Protein AF-A0A1M3K8U1-F1 (afdb_monomer)

pLDDT: mean 78.77, std 16.98, range [33.09, 94.75]

Sequence (157 aa):
MPIKNKNKQFNKEDPNRDEQLLQVIREMRDVINATLESEEARRLNASLSQHLSRSKEPAFRQQAIRKAVERIDEYPLVREQFSKKLDAEVKWYVRPLSGDPFSMTGDLFAIDPGQLMVCPFDPQHYQRYRRNARQILRCPHHDLELISAPEMGEPGT

Foldseek 3Di:
DDPPPCPDDPPDPPVCLLVLLVVLLVVLLVVLCVPDDNVRSVVLVVQLCVLCVQLVDVVCSVVSSLSNLVSLQQPVSSNVVSLVSCCVRPPVDDRDDPDDQDRPSVSSDVDDLAFKWAAPVDRRQDIGGDPDPPDFHADPVPRHTTDTDDPPDDPDD

Structure (mmCIF, N/CA/C/O backbone):
data_AF-A0A1M3K8U1-F1
#
_entry.id   AF-A0A1M3K8U1-F1
#
loop_
_atom_site.group_PDB
_atom_site.id
_atom_site.type_symbol
_atom_site.label_atom_id
_atom_site.label_alt_id
_atom_site.label_comp_id
_atom_site.label_asym_id
_atom_site.label_entity_id
_atom_site.label_seq_id
_atom_site.pdbx_PDB_ins_code
_atom_site.Cartn_x
_atom_site.Cartn_y
_atom_site.Cartn_z
_atom_site.occupancy
_atom_site.B_iso_or_equiv
_atom_site.auth_seq_id
_atom_site.auth_comp_id
_atom_site.auth_asym_id
_atom_site.auth_atom_id
_atom_site.pdbx_PDB_model_num
ATOM 1 N N . MET A 1 1 ? 11.376 -28.739 -5.514 1.00 35.75 1 MET A N 1
ATOM 2 C CA . MET A 1 1 ? 10.729 -28.531 -6.831 1.00 35.75 1 MET A CA 1
ATOM 3 C C . MET A 1 1 ? 10.989 -27.095 -7.257 1.00 35.75 1 MET A C 1
ATOM 5 O O . MET A 1 1 ? 10.838 -26.230 -6.404 1.00 35.75 1 MET A O 1
ATOM 9 N N . PRO A 1 2 ? 11.416 -26.818 -8.500 1.00 33.09 2 PRO A N 1
ATOM 10 C CA . PRO A 1 2 ? 11.681 -25.449 -8.925 1.00 33.09 2 PRO A CA 1
ATOM 11 C C . PRO A 1 2 ? 10.370 -24.661 -8.924 1.00 33.09 2 PRO A C 1
ATOM 13 O O . PRO A 1 2 ? 9.413 -25.039 -9.607 1.00 33.09 2 PRO A O 1
ATOM 16 N N . ILE A 1 3 ? 10.338 -23.583 -8.139 1.00 38.31 3 ILE A N 1
ATOM 17 C CA . ILE A 1 3 ? 9.261 -22.596 -8.125 1.00 38.31 3 ILE A CA 1
ATOM 18 C C . ILE A 1 3 ? 9.269 -21.965 -9.514 1.00 38.31 3 ILE A C 1
ATOM 20 O O . ILE A 1 3 ? 10.060 -21.077 -9.827 1.00 38.31 3 ILE A O 1
ATOM 24 N N . LYS A 1 4 ? 8.431 -22.498 -10.405 1.00 33.91 4 LYS A N 1
ATOM 25 C CA . LYS A 1 4 ? 8.136 -21.856 -11.679 1.00 33.91 4 LYS A CA 1
ATOM 26 C C . LYS A 1 4 ? 7.413 -20.570 -11.318 1.00 33.91 4 LYS A C 1
ATOM 28 O O . LYS A 1 4 ? 6.199 -20.602 -11.139 1.00 33.91 4 LYS A O 1
ATOM 33 N N . ASN A 1 5 ? 8.174 -19.481 -11.224 1.00 39.75 5 ASN A N 1
ATOM 34 C CA . ASN A 1 5 ? 7.708 -18.100 -11.208 1.00 39.75 5 ASN A CA 1
ATOM 35 C C . ASN A 1 5 ? 6.888 -17.862 -12.484 1.00 39.75 5 ASN A C 1
ATOM 37 O O . ASN A 1 5 ? 7.337 -17.284 -13.471 1.00 39.75 5 ASN A O 1
ATOM 41 N N . LYS A 1 6 ? 5.664 -18.386 -12.505 1.00 35.56 6 LYS A N 1
ATOM 42 C CA . LYS A 1 6 ? 4.638 -18.035 -13.471 1.00 35.56 6 LYS A CA 1
ATOM 43 C C . LYS A 1 6 ? 4.009 -16.742 -12.967 1.00 35.56 6 LYS A C 1
ATOM 45 O O . LYS A 1 6 ? 2.810 -16.708 -12.720 1.00 35.56 6 LYS A O 1
ATOM 50 N N . ASN A 1 7 ? 4.802 -15.671 -12.904 1.00 42.62 7 ASN A N 1
ATOM 51 C CA . ASN A 1 7 ? 4.271 -14.314 -13.001 1.00 42.62 7 ASN A CA 1
ATOM 52 C C . ASN A 1 7 ? 3.782 -14.134 -14.442 1.00 42.62 7 ASN A C 1
ATOM 54 O O . ASN A 1 7 ? 4.400 -13.498 -15.293 1.00 42.62 7 ASN A O 1
ATOM 58 N N . LYS A 1 8 ? 2.697 -14.849 -14.751 1.00 39.84 8 LYS A N 1
ATOM 59 C CA . LYS A 1 8 ? 1.983 -14.778 -16.010 1.00 39.84 8 LYS A CA 1
ATOM 60 C C . LYS A 1 8 ? 1.287 -13.421 -16.044 1.00 39.84 8 LYS A C 1
ATOM 62 O O . LYS A 1 8 ? 0.341 -13.194 -15.307 1.00 39.84 8 LYS A O 1
ATOM 67 N N . GLN A 1 9 ? 1.727 -12.611 -17.003 1.00 40.94 9 GLN A N 1
ATOM 68 C CA . GLN A 1 9 ? 0.925 -11.614 -17.714 1.00 40.94 9 GLN A CA 1
ATOM 69 C C . GLN A 1 9 ? 0.537 -10.343 -16.941 1.00 40.94 9 GLN A C 1
ATOM 71 O O . GLN A 1 9 ? -0.637 -10.011 -16.840 1.00 40.94 9 GLN A O 1
ATOM 76 N N . PHE A 1 10 ? 1.522 -9.515 -16.588 1.00 48.56 10 PHE A N 1
ATOM 77 C CA . PHE A 1 10 ? 1.303 -8.061 -16.595 1.00 48.56 10 PHE A CA 1
ATOM 78 C C . PHE A 1 10 ? 1.567 -7.535 -18.002 1.00 48.56 10 PHE A C 1
ATOM 80 O O . PHE A 1 10 ? 2.630 -6.998 -18.278 1.00 48.56 10 PHE A O 1
ATOM 87 N N . ASN A 1 11 ? 0.642 -7.786 -18.930 1.00 42.28 11 ASN A N 1
ATOM 88 C CA . ASN A 1 11 ? 0.749 -7.244 -20.289 1.00 42.28 11 ASN A CA 1
ATOM 89 C C . ASN A 1 11 ? -0.615 -6.879 -20.886 1.00 42.28 11 ASN A C 1
ATOM 91 O O . ASN A 1 11 ? -0.916 -7.144 -22.048 1.00 42.28 11 ASN A O 1
ATOM 95 N N . LYS A 1 12 ? -1.453 -6.241 -20.071 1.00 48.12 12 LYS A N 1
ATOM 96 C CA . LYS A 1 12 ? -2.377 -5.226 -20.573 1.00 48.12 12 LYS A CA 1
ATOM 97 C C . LYS A 1 12 ? -2.140 -3.984 -19.733 1.00 48.12 12 LYS A C 1
ATOM 99 O O . LYS A 1 12 ? -2.499 -3.962 -18.560 1.00 48.12 12 LYS A O 1
ATOM 104 N N . GLU A 1 13 ? -1.457 -3.004 -20.312 1.00 57.91 13 GLU A N 1
ATOM 105 C CA . GLU A 1 13 ? -1.375 -1.666 -19.738 1.00 57.91 13 GLU A CA 1
ATOM 106 C C . GLU A 1 13 ? -2.801 -1.107 -19.715 1.00 57.91 13 GLU A C 1
ATOM 108 O O . GLU A 1 13 ? -3.328 -0.673 -20.736 1.00 57.91 13 GLU A O 1
ATOM 113 N N . ASP A 1 14 ? -3.477 -1.223 -18.570 1.00 70.00 14 ASP A N 1
ATOM 114 C CA . ASP A 1 14 ? -4.724 -0.500 -18.351 1.00 70.00 14 ASP A CA 1
ATOM 115 C C . ASP A 1 14 ? -4.360 0.993 -18.284 1.00 70.00 14 ASP A C 1
ATOM 117 O O . ASP A 1 14 ? -3.590 1.388 -17.400 1.00 70.00 14 ASP A O 1
ATOM 121 N N . PRO A 1 15 ? -4.862 1.834 -19.206 1.00 69.62 15 PRO A N 1
ATOM 122 C CA . PRO A 1 15 ? -4.512 3.252 -19.239 1.00 69.62 15 PRO A CA 1
ATOM 123 C C . PRO A 1 15 ? -4.945 3.996 -17.965 1.00 69.62 15 PRO A C 1
ATOM 125 O O . PRO A 1 15 ? -4.395 5.052 -17.662 1.00 69.62 15 PRO A O 1
ATOM 128 N N . ASN A 1 16 ? -5.875 3.430 -17.187 1.00 85.38 16 ASN A N 1
ATOM 129 C CA . ASN A 1 16 ? -6.404 4.008 -15.953 1.00 85.38 16 ASN A CA 1
ATOM 130 C C . ASN A 1 16 ? -5.844 3.339 -14.689 1.00 85.38 16 ASN A C 1
ATOM 132 O O . ASN A 1 16 ? -6.310 3.614 -13.580 1.00 85.38 16 ASN A O 1
ATOM 136 N N . ARG A 1 17 ? -4.837 2.470 -14.831 1.00 88.44 17 ARG A N 1
ATOM 137 C CA . ARG A 1 17 ? -4.252 1.695 -13.731 1.00 88.44 17 ARG A CA 1
ATOM 138 C C . ARG A 1 17 ? -3.861 2.556 -12.534 1.00 88.44 17 ARG A C 1
ATOM 140 O O . ARG A 1 17 ? -4.226 2.261 -11.398 1.00 88.44 17 ARG A O 1
ATOM 147 N N . ASP A 1 18 ? -3.117 3.624 -12.798 1.00 89.94 18 ASP A N 1
ATOM 148 C CA . ASP A 1 18 ? -2.614 4.518 -11.759 1.00 89.94 18 ASP A CA 1
ATOM 149 C C . ASP A 1 18 ? -3.757 5.249 -11.040 1.00 89.94 18 ASP A C 1
ATOM 151 O O . ASP A 1 18 ? -3.690 5.468 -9.833 1.00 89.94 18 ASP A O 1
ATOM 155 N N . GLU A 1 19 ? -4.825 5.605 -11.755 1.00 91.31 19 GLU A N 1
ATOM 156 C CA . GLU A 1 19 ? -5.993 6.278 -11.177 1.00 91.31 19 GLU A CA 1
ATOM 157 C C . GLU A 1 19 ? -6.805 5.340 -10.286 1.00 91.31 19 GLU A C 1
ATOM 159 O O . GLU A 1 19 ? -7.176 5.725 -9.176 1.00 91.31 19 GLU A O 1
ATOM 164 N N . GLN A 1 20 ? -6.994 4.090 -10.712 1.00 92.75 20 GLN A N 1
ATOM 165 C CA . GLN A 1 20 ? -7.617 3.053 -9.890 1.00 92.75 20 GLN A CA 1
ATOM 166 C C . GLN A 1 20 ? -6.803 2.792 -8.618 1.00 92.75 20 GLN A C 1
ATOM 168 O O . GLN A 1 20 ? -7.358 2.799 -7.522 1.00 92.75 20 GLN A O 1
ATOM 173 N N . LEU A 1 21 ? -5.476 2.653 -8.730 1.00 93.25 21 LEU A N 1
ATOM 174 C CA . LEU A 1 21 ? -4.605 2.487 -7.563 1.00 93.25 21 LEU A CA 1
ATOM 175 C C . LEU A 1 21 ? -4.687 3.682 -6.608 1.00 93.25 21 LEU A C 1
ATOM 177 O O . LEU A 1 21 ? -4.780 3.497 -5.395 1.00 93.25 21 LEU A O 1
ATOM 181 N N . LEU A 1 22 ? -4.678 4.910 -7.133 1.00 93.19 22 LEU A N 1
ATOM 182 C CA . LEU A 1 22 ? -4.836 6.114 -6.317 1.00 93.19 22 LEU A CA 1
ATOM 183 C C . LEU A 1 22 ? -6.166 6.129 -5.569 1.00 93.19 22 LEU A C 1
ATOM 185 O O . LEU A 1 22 ? -6.187 6.521 -4.401 1.00 93.19 22 LEU A O 1
ATOM 189 N N . GLN A 1 23 ? -7.253 5.725 -6.226 1.00 93.56 23 GLN A N 1
ATOM 190 C CA . GLN A 1 23 ? -8.570 5.678 -5.608 1.00 93.56 23 GLN A CA 1
ATOM 191 C C . GLN A 1 23 ? -8.590 4.681 -4.449 1.00 93.56 23 GLN A C 1
ATOM 193 O O . GLN A 1 23 ? -8.904 5.070 -3.324 1.00 93.56 23 GLN A O 1
ATOM 198 N N . VAL A 1 24 ? -8.123 3.452 -4.676 1.00 94.75 24 VAL A N 1
ATOM 199 C CA . VAL A 1 24 ? -8.076 2.433 -3.620 1.00 94.75 24 VAL A CA 1
ATOM 200 C C . VAL A 1 24 ? -7.208 2.898 -2.447 1.00 94.75 24 VAL A C 1
ATOM 202 O O . VAL A 1 24 ? -7.636 2.818 -1.298 1.00 94.75 24 VAL A O 1
ATOM 205 N N . ILE A 1 25 ? -6.019 3.466 -2.701 1.00 94.25 25 ILE A N 1
ATOM 206 C CA . ILE A 1 25 ? -5.141 3.972 -1.628 1.00 94.25 25 ILE A CA 1
ATOM 207 C C . ILE A 1 25 ? -5.810 5.109 -0.835 1.00 94.25 25 ILE A C 1
ATOM 209 O O . ILE A 1 25 ? -5.626 5.197 0.380 1.00 94.25 25 ILE A O 1
ATOM 213 N N . ARG A 1 26 ? -6.585 5.991 -1.479 1.00 92.25 26 ARG A N 1
ATOM 214 C CA . ARG A 1 26 ? -7.307 7.066 -0.772 1.00 92.25 26 ARG A CA 1
ATOM 215 C C . ARG A 1 26 ? -8.350 6.506 0.180 1.00 92.25 26 ARG A C 1
ATOM 217 O O . ARG A 1 26 ? -8.444 6.975 1.311 1.00 92.25 26 ARG A O 1
ATOM 224 N N . GLU A 1 27 ? -9.088 5.499 -0.258 1.00 93.62 27 GLU A N 1
ATOM 225 C CA . GLU A 1 27 ? -10.126 4.874 0.553 1.00 93.62 27 GLU A CA 1
ATOM 226 C C . GLU A 1 27 ? -9.562 3.964 1.654 1.00 93.62 27 GLU A C 1
ATOM 228 O O . GLU A 1 27 ? -10.253 3.666 2.626 1.00 93.62 27 GLU A O 1
ATOM 233 N N . MET A 1 28 ? -8.293 3.553 1.559 1.00 94.50 28 MET A N 1
ATOM 234 C CA . MET A 1 28 ? -7.623 2.832 2.645 1.00 94.50 28 MET A CA 1
ATOM 235 C C . MET A 1 28 ? -7.457 3.665 3.919 1.00 94.50 28 MET A C 1
ATOM 237 O O . MET A 1 28 ? -7.198 3.085 4.968 1.00 94.50 28 MET A O 1
ATOM 241 N N . ARG A 1 29 ? -7.606 4.996 3.875 1.00 92.75 29 ARG A N 1
ATOM 242 C CA . ARG A 1 29 ? -7.437 5.860 5.058 1.00 92.75 29 ARG A CA 1
ATOM 243 C C . ARG A 1 29 ? -8.350 5.466 6.217 1.00 92.75 29 ARG A C 1
ATOM 245 O O . ARG A 1 29 ? -7.879 5.381 7.351 1.00 92.75 29 ARG A O 1
ATOM 252 N N . ASP A 1 30 ? -9.616 5.183 5.927 1.00 91.25 30 ASP A N 1
ATOM 253 C CA . ASP A 1 30 ? -10.595 4.798 6.947 1.00 91.25 30 ASP A CA 1
ATOM 254 C C . ASP A 1 30 ? -10.312 3.391 7.476 1.00 91.25 30 ASP A C 1
ATOM 256 O O . ASP A 1 30 ? -10.351 3.154 8.681 1.00 91.25 30 ASP A O 1
ATOM 260 N N . VAL A 1 31 ? -9.906 2.479 6.586 1.00 92.94 31 VAL A N 1
ATOM 261 C CA . VAL A 1 31 ? -9.479 1.123 6.955 1.00 92.94 31 VAL A CA 1
ATOM 262 C C . VAL A 1 31 ? -8.263 1.167 7.881 1.00 92.94 31 VAL A C 1
ATOM 264 O O . VAL A 1 31 ? -8.231 0.463 8.886 1.00 92.94 31 VAL A O 1
ATOM 267 N N . ILE A 1 32 ? -7.278 2.015 7.581 1.00 94.12 32 ILE A N 1
ATOM 268 C CA . ILE A 1 32 ? -6.075 2.206 8.401 1.00 94.12 32 ILE A CA 1
ATOM 269 C C . ILE A 1 32 ? -6.452 2.684 9.805 1.00 94.12 32 ILE A C 1
ATOM 271 O O . ILE A 1 32 ? -5.977 2.108 10.780 1.00 94.12 32 ILE A O 1
ATOM 275 N N . ASN A 1 33 ? -7.329 3.686 9.907 1.00 93.19 33 ASN A N 1
ATOM 276 C CA . ASN A 1 33 ? -7.783 4.220 11.194 1.00 93.19 33 ASN A CA 1
ATOM 277 C C . ASN A 1 33 ? -8.584 3.201 12.019 1.00 93.19 33 ASN A C 1
ATOM 279 O O . ASN A 1 33 ? -8.571 3.278 13.241 1.00 93.19 33 ASN A O 1
ATOM 283 N N . ALA A 1 34 ? -9.279 2.267 11.365 1.00 93.12 34 ALA A N 1
ATOM 284 C CA . ALA A 1 34 ? -10.047 1.219 12.035 1.00 93.12 34 ALA A CA 1
ATOM 285 C C . ALA A 1 34 ? -9.208 -0.0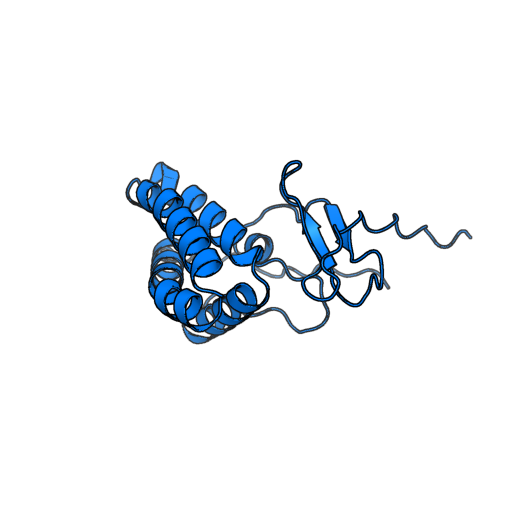14 12.420 1.00 93.12 34 ALA A C 1
ATOM 287 O O . ALA A 1 34 ? -9.624 -0.786 13.278 1.00 93.12 34 ALA A O 1
ATOM 288 N N . THR A 1 35 ? -8.065 -0.232 11.761 1.00 90.56 35 THR A N 1
ATOM 289 C CA . THR A 1 35 ? -7.276 -1.472 11.891 1.00 90.56 35 THR A CA 1
ATOM 290 C C . THR A 1 35 ? -6.050 -1.313 12.786 1.00 90.56 35 THR A C 1
ATOM 292 O O . THR A 1 35 ? -5.632 -2.281 13.414 1.00 90.56 35 THR A O 1
ATOM 295 N N . LEU A 1 36 ? -5.432 -0.131 12.796 1.00 89.75 36 LEU A N 1
ATOM 296 C CA . LEU A 1 36 ? -4.193 0.125 13.531 1.00 89.75 36 LEU A CA 1
ATOM 297 C C . LEU A 1 36 ? -4.442 0.967 14.781 1.00 89.75 36 LEU A C 1
ATOM 299 O O . LEU A 1 36 ? -5.409 1.725 14.855 1.00 89.75 36 LEU A O 1
ATOM 303 N N . GLU A 1 37 ? -3.500 0.905 15.721 1.00 90.62 37 GLU A N 1
ATOM 304 C CA . GLU A 1 37 ? -3.459 1.828 16.851 1.00 90.62 37 GLU A CA 1
ATOM 305 C C . GLU A 1 37 ? -3.339 3.280 16.373 1.00 90.62 37 GLU A C 1
ATOM 307 O O . GLU A 1 37 ? -2.705 3.577 15.356 1.00 90.62 37 GLU A O 1
ATOM 312 N N . SER A 1 38 ? -3.922 4.211 17.132 1.00 89.38 38 SER A N 1
ATOM 313 C CA . SER A 1 38 ? -4.083 5.614 16.713 1.00 89.38 38 SER A CA 1
ATOM 314 C C . SER A 1 38 ? -2.784 6.283 16.232 1.00 89.38 38 SER A C 1
ATOM 316 O O . SER A 1 38 ? -2.777 6.992 15.222 1.00 89.38 38 SER A O 1
ATOM 318 N N . GLU A 1 39 ? -1.661 6.028 16.907 1.00 88.44 39 GLU A N 1
ATOM 319 C CA . GLU A 1 39 ? -0.359 6.587 16.537 1.00 88.44 39 GLU A CA 1
ATOM 320 C C . GLU A 1 39 ? 0.232 5.932 15.277 1.00 88.44 39 GLU A C 1
ATOM 322 O O . GLU A 1 39 ? 0.815 6.621 14.436 1.00 88.44 39 GLU A O 1
ATOM 327 N N . GLU A 1 40 ? 0.058 4.621 15.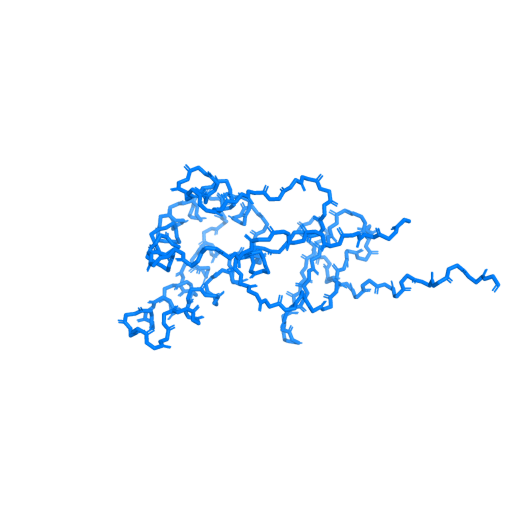099 1.00 86.44 40 GLU A N 1
ATOM 328 C CA . GLU A 1 40 ? 0.503 3.906 13.898 1.00 86.44 40 GLU A CA 1
ATOM 329 C C . GLU A 1 40 ? -0.315 4.316 12.673 1.00 86.44 40 GLU A C 1
ATOM 331 O O . GLU A 1 40 ? 0.255 4.626 11.621 1.00 86.44 40 GLU A O 1
ATOM 336 N N . ALA A 1 41 ? -1.638 4.412 12.835 1.00 91.94 41 ALA A N 1
ATOM 337 C CA . ALA A 1 41 ? -2.555 4.912 11.822 1.00 91.94 41 ALA A CA 1
ATOM 338 C C . ALA A 1 41 ? -2.173 6.334 11.386 1.00 91.94 41 ALA A C 1
ATOM 340 O O . ALA A 1 41 ? -2.058 6.613 10.188 1.00 91.94 41 ALA A O 1
ATOM 341 N N . ARG A 1 42 ? -1.892 7.226 12.351 1.00 92.88 42 ARG A N 1
ATOM 342 C CA . ARG A 1 42 ? -1.448 8.604 12.089 1.00 92.88 42 ARG A CA 1
ATOM 343 C C . ARG A 1 42 ? -0.153 8.637 11.281 1.00 92.88 42 ARG A C 1
ATOM 345 O O . ARG A 1 42 ? -0.073 9.361 10.286 1.00 92.88 42 ARG A O 1
ATOM 352 N N . ARG A 1 43 ? 0.854 7.850 11.675 1.00 91.25 43 ARG A N 1
ATOM 353 C CA . ARG A 1 43 ? 2.153 7.777 10.979 1.00 91.25 43 ARG A CA 1
ATOM 354 C C . ARG A 1 43 ? 2.009 7.256 9.554 1.00 91.25 43 ARG A C 1
ATOM 356 O O . ARG A 1 43 ? 2.561 7.859 8.629 1.00 91.25 43 ARG A O 1
ATOM 363 N N . LEU A 1 44 ? 1.253 6.174 9.363 1.00 93.00 44 LEU A N 1
ATOM 364 C CA . LEU A 1 44 ? 1.020 5.607 8.039 1.00 93.00 44 LEU A CA 1
ATOM 365 C C . LEU A 1 44 ? 0.270 6.604 7.147 1.00 93.00 44 LEU A C 1
ATOM 367 O O . LEU A 1 44 ? 0.756 6.931 6.066 1.00 93.00 44 LEU A O 1
ATOM 371 N N . ASN A 1 45 ? -0.841 7.178 7.614 1.00 94.50 45 ASN A N 1
ATOM 372 C CA . ASN A 1 45 ? -1.623 8.151 6.844 1.00 94.50 45 ASN A CA 1
ATOM 373 C C . ASN A 1 45 ? -0.830 9.419 6.482 1.00 94.50 45 ASN A C 1
ATOM 375 O O . ASN A 1 45 ? -0.983 9.948 5.373 1.00 94.50 45 ASN A O 1
ATOM 379 N N . ALA A 1 46 ? 0.051 9.894 7.368 1.00 92.38 46 ALA A N 1
ATOM 380 C CA . ALA A 1 46 ? 0.960 11.001 7.072 1.00 92.38 46 ALA A CA 1
ATOM 381 C C . ALA A 1 46 ? 1.949 10.638 5.951 1.00 92.38 46 ALA A C 1
ATOM 383 O O . ALA A 1 46 ? 2.099 11.393 4.988 1.00 92.38 46 ALA A O 1
ATOM 384 N N . SER A 1 47 ? 2.563 9.454 6.029 1.00 91.75 47 SER A N 1
ATOM 385 C CA . SER A 1 47 ? 3.487 8.947 5.009 1.00 91.75 47 SER A CA 1
ATOM 386 C C . SER A 1 47 ? 2.805 8.765 3.646 1.00 91.75 47 SER A C 1
ATOM 388 O O . SER A 1 47 ? 3.333 9.219 2.627 1.00 91.75 47 SER A O 1
ATOM 390 N N . LEU A 1 48 ? 1.593 8.197 3.615 1.00 94.44 48 LEU A N 1
ATOM 391 C CA . LEU A 1 48 ? 0.802 8.079 2.386 1.00 94.44 48 LEU A CA 1
ATOM 392 C C . LEU A 1 48 ? 0.507 9.456 1.789 1.00 94.44 48 LEU A C 1
ATOM 394 O O . LEU A 1 48 ? 0.742 9.685 0.605 1.00 94.44 48 LEU A O 1
ATOM 398 N N . SER A 1 49 ? 0.062 10.408 2.609 1.00 93.88 49 SER A N 1
ATOM 399 C CA . SER A 1 49 ? -0.251 11.766 2.150 1.00 93.88 49 SER A CA 1
ATOM 400 C C . SER A 1 49 ? 0.974 12.479 1.572 1.00 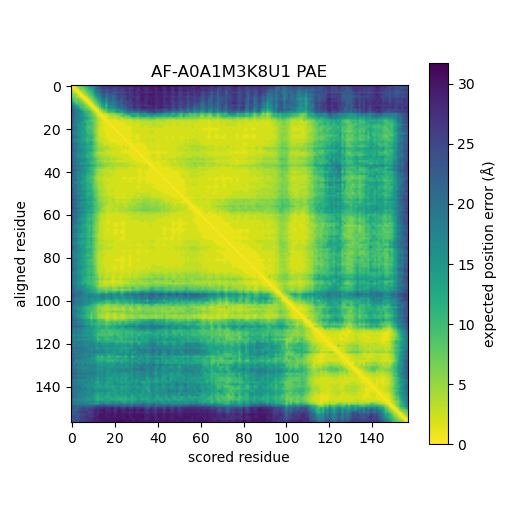93.88 49 SER A C 1
ATOM 402 O O . SER A 1 49 ? 0.874 13.130 0.530 1.00 93.88 49 SER A O 1
ATOM 404 N N . GLN A 1 50 ? 2.142 12.309 2.197 1.00 93.38 50 GLN A N 1
ATOM 405 C CA . GLN A 1 50 ? 3.401 12.853 1.698 1.00 93.38 50 GLN A CA 1
ATOM 406 C C . GLN A 1 50 ? 3.737 12.298 0.308 1.00 93.38 50 GLN A C 1
ATOM 408 O O . GLN A 1 50 ? 4.045 13.070 -0.600 1.00 93.38 50 GLN A O 1
ATOM 413 N N . HIS A 1 51 ? 3.658 10.980 0.109 1.00 92.25 51 HIS A N 1
ATOM 414 C CA . HIS A 1 51 ? 3.961 10.368 -1.186 1.00 92.25 51 HIS A CA 1
ATOM 415 C C . HIS A 1 51 ? 2.945 10.762 -2.261 1.00 92.25 51 HIS A C 1
ATOM 417 O O . HIS A 1 51 ? 3.341 11.222 -3.332 1.00 92.25 51 HIS A O 1
ATOM 423 N N . LEU A 1 52 ? 1.649 10.673 -1.956 1.00 92.56 52 LEU A N 1
ATOM 424 C CA . LEU A 1 52 ? 0.573 10.962 -2.905 1.00 92.56 52 LEU A CA 1
ATOM 425 C C . LEU A 1 52 ? 0.467 12.443 -3.277 1.00 92.56 52 LEU A C 1
ATOM 427 O O . LEU A 1 52 ? -0.081 12.766 -4.326 1.00 92.56 52 LEU A O 1
ATOM 431 N N . SER A 1 53 ? 1.026 13.361 -2.484 1.00 92.38 53 SER A N 1
ATOM 432 C CA . SER A 1 53 ? 1.091 14.774 -2.882 1.00 92.38 53 SER A CA 1
ATOM 433 C C . SER A 1 53 ? 1.815 14.971 -4.223 1.00 92.38 53 SER A C 1
ATOM 435 O O . SER A 1 53 ? 1.401 15.809 -5.023 1.00 92.38 53 SER A O 1
ATOM 437 N N . ARG A 1 54 ? 2.827 14.135 -4.504 1.00 88.50 54 ARG A N 1
ATOM 438 C CA . ARG A 1 54 ? 3.617 14.148 -5.745 1.00 88.50 54 ARG A CA 1
ATOM 439 C C . ARG A 1 54 ? 2.908 13.486 -6.923 1.00 88.50 54 ARG A C 1
ATOM 441 O O . ARG A 1 54 ? 3.325 13.679 -8.057 1.00 88.50 54 ARG A O 1
ATOM 448 N N . SER A 1 55 ? 1.830 12.732 -6.693 1.00 89.12 55 SER A N 1
ATOM 449 C CA . SER A 1 55 ? 1.127 12.026 -7.773 1.00 89.12 55 SER A CA 1
ATOM 450 C C . SER A 1 55 ? 0.286 12.946 -8.666 1.00 89.12 55 SER A C 1
ATOM 452 O O . SER A 1 55 ? -0.249 12.499 -9.684 1.00 89.12 55 SER A O 1
ATOM 454 N N . LYS A 1 56 ? 0.145 14.220 -8.272 1.00 87.62 56 LYS A N 1
ATOM 455 C CA . LYS A 1 56 ? -0.509 15.274 -9.059 1.00 87.62 56 LYS A CA 1
ATOM 456 C C . LYS A 1 56 ? 0.253 15.571 -10.350 1.00 87.62 56 LYS A C 1
ATOM 458 O O . LYS A 1 56 ? -0.368 15.901 -11.354 1.00 87.62 56 LYS A O 1
ATOM 463 N N . GLU A 1 57 ? 1.572 15.415 -10.328 1.00 88.75 57 GLU A N 1
ATOM 464 C CA . GLU A 1 57 ? 2.430 15.566 -11.497 1.00 88.75 57 GLU A CA 1
ATOM 465 C C . GLU A 1 57 ? 2.515 14.224 -12.244 1.00 88.75 57 GLU A C 1
ATOM 467 O O . GLU A 1 57 ? 2.979 13.238 -11.660 1.00 88.75 57 GLU A O 1
ATOM 472 N N . PRO A 1 58 ? 2.093 14.144 -13.523 1.00 85.88 58 PRO A N 1
ATOM 473 C CA . PRO A 1 58 ? 2.068 12.883 -14.270 1.00 85.88 58 PRO A CA 1
ATOM 474 C C . PRO A 1 58 ? 3.417 12.154 -14.291 1.00 85.88 58 PRO A C 1
ATOM 476 O O . PRO A 1 58 ? 3.455 10.939 -14.117 1.00 85.88 58 PRO A O 1
ATOM 479 N N . ALA A 1 59 ? 4.524 12.898 -14.400 1.00 87.00 59 ALA A N 1
ATOM 480 C CA . ALA A 1 59 ? 5.879 12.345 -14.428 1.00 87.00 59 ALA A CA 1
ATOM 481 C C . ALA A 1 59 ? 6.276 11.599 -13.136 1.00 87.00 59 ALA A C 1
ATOM 483 O O . ALA A 1 59 ? 7.118 10.705 -13.175 1.00 87.00 59 ALA A O 1
ATOM 484 N N . PHE A 1 60 ? 5.670 11.937 -11.993 1.00 88.31 60 PHE A N 1
ATOM 485 C CA . PHE A 1 60 ? 5.988 11.340 -10.690 1.00 88.31 60 PHE A CA 1
ATOM 486 C C . PHE A 1 60 ? 4.890 10.413 -10.160 1.00 88.31 60 PHE A C 1
ATOM 488 O O . PHE A 1 60 ? 5.060 9.810 -9.096 1.00 88.31 60 PHE A O 1
ATOM 495 N N . ARG A 1 61 ? 3.774 10.273 -10.886 1.00 89.12 61 ARG A N 1
ATOM 496 C CA . ARG A 1 61 ? 2.584 9.531 -10.452 1.00 89.12 61 ARG A CA 1
ATOM 497 C C . ARG A 1 61 ? 2.895 8.087 -10.082 1.00 89.12 61 ARG A C 1
ATOM 499 O O . ARG A 1 61 ? 2.686 7.704 -8.932 1.00 89.12 61 ARG A O 1
ATOM 506 N N . GLN A 1 62 ? 3.473 7.325 -11.004 1.00 89.12 62 GLN A N 1
ATOM 507 C CA . GLN A 1 62 ? 3.785 5.916 -10.775 1.00 89.12 62 GLN A CA 1
ATOM 508 C C . GLN A 1 62 ? 4.749 5.726 -9.592 1.00 89.12 62 GLN A C 1
ATOM 510 O O . GLN A 1 62 ? 4.537 4.865 -8.738 1.00 89.12 62 GLN A O 1
ATOM 515 N N . GLN A 1 63 ? 5.783 6.570 -9.483 1.00 88.75 63 GLN A N 1
ATOM 516 C CA . GLN A 1 63 ? 6.740 6.506 -8.375 1.00 88.75 63 GLN A CA 1
ATOM 517 C C . GLN A 1 63 ? 6.080 6.831 -7.024 1.00 88.75 63 GLN A C 1
ATOM 519 O O . GLN A 1 63 ? 6.395 6.199 -6.014 1.00 88.75 63 GLN A O 1
ATOM 524 N N . ALA A 1 64 ? 5.173 7.809 -6.990 1.00 90.75 64 ALA A N 1
ATOM 525 C CA . ALA A 1 64 ? 4.421 8.177 -5.795 1.00 90.75 64 ALA A CA 1
ATOM 526 C C . ALA A 1 64 ? 3.506 7.037 -5.324 1.00 90.75 64 ALA A C 1
ATOM 528 O O . ALA A 1 64 ? 3.519 6.698 -4.139 1.00 90.75 64 ALA A O 1
ATOM 529 N N . ILE A 1 65 ? 2.765 6.416 -6.249 1.00 92.56 65 ILE A N 1
ATOM 530 C CA . ILE A 1 65 ? 1.896 5.267 -5.961 1.00 92.56 65 ILE A CA 1
ATOM 531 C C . ILE A 1 65 ? 2.738 4.095 -5.460 1.00 92.56 65 ILE A C 1
ATOM 533 O O . ILE A 1 65 ? 2.430 3.525 -4.417 1.00 92.56 65 ILE A O 1
ATOM 537 N N . ARG A 1 66 ? 3.847 3.782 -6.138 1.00 89.94 66 ARG A N 1
ATOM 538 C CA . ARG A 1 66 ? 4.770 2.723 -5.719 1.00 89.94 66 ARG A CA 1
ATOM 539 C C . ARG A 1 66 ? 5.238 2.916 -4.279 1.00 89.94 66 ARG A C 1
ATOM 541 O O . ARG A 1 66 ? 5.123 1.993 -3.482 1.00 89.94 66 ARG A O 1
ATOM 548 N N . LYS A 1 67 ? 5.718 4.111 -3.922 1.00 89.56 67 LYS A N 1
ATOM 549 C CA . LYS A 1 67 ? 6.158 4.401 -2.546 1.00 89.56 67 LYS A CA 1
ATOM 550 C C . LYS A 1 67 ? 5.021 4.269 -1.534 1.00 89.56 67 LYS A C 1
ATOM 552 O O . LYS A 1 67 ? 5.242 3.773 -0.437 1.00 89.56 67 LYS A O 1
ATOM 557 N N . ALA A 1 68 ? 3.805 4.677 -1.890 1.00 92.75 68 ALA A N 1
ATOM 558 C CA . ALA A 1 68 ? 2.640 4.483 -1.032 1.00 92.75 68 ALA A CA 1
ATOM 559 C C . ALA A 1 68 ? 2.337 2.989 -0.800 1.00 92.75 68 ALA A C 1
ATOM 561 O O . ALA A 1 68 ? 2.118 2.582 0.340 1.00 92.75 68 ALA A O 1
ATOM 562 N N . VAL A 1 69 ? 2.403 2.160 -1.846 1.00 91.56 69 VAL A N 1
ATOM 563 C CA . VAL A 1 69 ? 2.233 0.701 -1.732 1.00 91.56 69 VAL A CA 1
ATOM 564 C C . VAL A 1 69 ? 3.354 0.069 -0.902 1.00 91.56 69 VAL A C 1
ATOM 566 O O . VAL A 1 69 ? 3.063 -0.771 -0.055 1.00 91.56 69 VAL A O 1
ATOM 569 N N . GLU A 1 70 ? 4.609 0.501 -1.066 1.00 87.38 70 GLU A N 1
ATOM 570 C CA . GLU A 1 70 ? 5.742 0.036 -0.245 1.00 87.38 70 GLU A CA 1
ATOM 571 C C . GLU A 1 70 ? 5.487 0.281 1.251 1.00 87.38 70 GLU A C 1
ATOM 573 O O . GLU A 1 70 ? 5.761 -0.594 2.075 1.00 87.38 70 GLU A O 1
ATOM 578 N N . ARG A 1 71 ? 4.901 1.437 1.599 1.00 88.94 71 ARG A N 1
ATOM 579 C CA . ARG A 1 71 ? 4.510 1.766 2.978 1.00 88.94 71 ARG A CA 1
ATOM 580 C C . ARG A 1 71 ? 3.346 0.917 3.475 1.00 88.94 71 ARG A C 1
ATOM 582 O O . ARG A 1 71 ? 3.413 0.450 4.603 1.00 88.94 71 ARG A O 1
ATOM 589 N N . ILE A 1 72 ? 2.311 0.681 2.665 1.00 90.62 72 ILE A N 1
ATOM 590 C CA . ILE A 1 72 ? 1.194 -0.217 3.027 1.00 90.62 72 ILE A CA 1
ATOM 591 C C . ILE A 1 72 ? 1.701 -1.638 3.286 1.00 90.62 72 ILE A C 1
ATOM 593 O O . ILE A 1 72 ? 1.290 -2.279 4.250 1.00 90.62 72 ILE A O 1
ATOM 597 N N . ASP A 1 73 ? 2.626 -2.115 2.455 1.00 85.69 73 ASP A N 1
ATOM 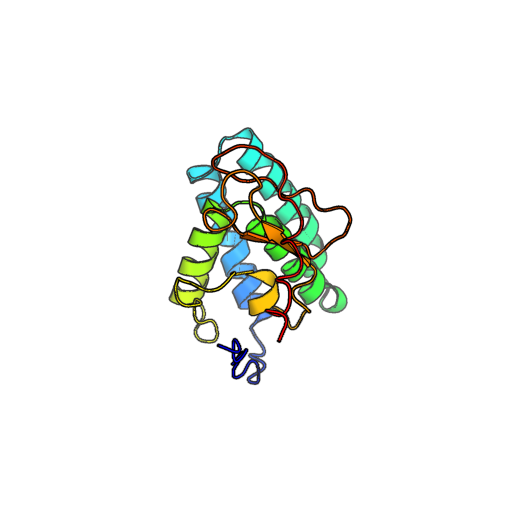598 C CA . ASP A 1 73 ? 3.194 -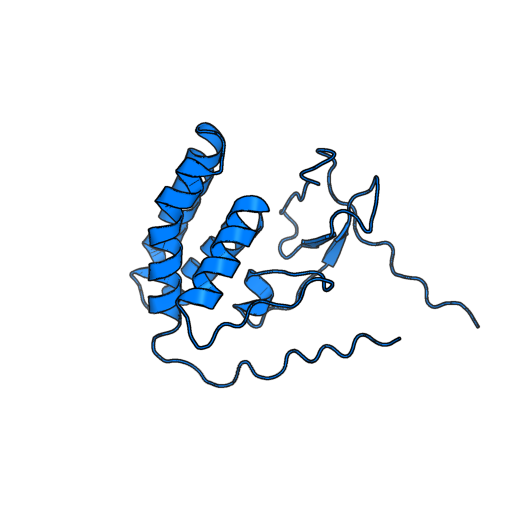3.460 2.541 1.00 85.69 73 ASP A CA 1
ATOM 599 C C . ASP A 1 73 ? 3.932 -3.703 3.876 1.00 85.69 73 ASP A C 1
ATOM 601 O O . ASP A 1 73 ? 4.136 -4.853 4.258 1.00 85.69 73 ASP A O 1
ATOM 605 N N . GLU A 1 74 ? 4.316 -2.642 4.606 1.00 83.25 74 GLU A N 1
ATOM 606 C CA . GLU A 1 74 ? 4.912 -2.727 5.950 1.00 83.25 74 GLU A CA 1
ATOM 607 C C . GLU A 1 74 ? 3.958 -3.103 7.074 1.00 83.25 74 GLU A C 1
ATOM 609 O O . GLU A 1 74 ? 4.426 -3.546 8.120 1.00 83.25 74 GLU A O 1
ATOM 614 N N . TYR A 1 75 ? 2.652 -3.005 6.848 1.00 85.00 75 TYR A N 1
ATOM 615 C CA . TYR A 1 75 ? 1.638 -3.249 7.863 1.00 85.00 75 TYR A CA 1
ATOM 616 C C . TYR A 1 75 ? 0.811 -4.469 7.445 1.00 85.00 75 TYR A C 1
ATOM 618 O O . TYR A 1 75 ? -0.062 -4.334 6.587 1.00 85.00 75 TYR A O 1
ATOM 626 N N . PRO A 1 76 ? 1.053 -5.666 8.017 1.00 82.38 76 PRO A N 1
ATOM 627 C CA . PRO A 1 76 ? 0.473 -6.919 7.526 1.00 82.38 76 PRO A CA 1
ATOM 628 C C . PRO A 1 76 ? -1.051 -6.898 7.404 1.00 82.38 76 PRO A C 1
ATOM 630 O O . PRO A 1 76 ? -1.581 -7.305 6.370 1.00 82.38 76 PRO A O 1
ATOM 633 N N . LEU A 1 77 ? -1.737 -6.366 8.421 1.00 85.12 77 LEU A N 1
ATOM 634 C CA . LEU A 1 77 ? -3.197 -6.260 8.443 1.00 85.12 77 LEU A CA 1
ATOM 635 C C . LEU A 1 77 ? -3.710 -5.304 7.358 1.00 85.12 77 LEU A C 1
ATOM 637 O O . LEU A 1 77 ? -4.619 -5.643 6.605 1.00 85.12 77 LEU A O 1
ATOM 641 N N . VAL A 1 78 ? -3.088 -4.130 7.215 1.00 90.38 78 VAL A N 1
ATOM 642 C CA . VAL A 1 78 ? -3.477 -3.140 6.195 1.00 90.38 78 VAL A CA 1
ATOM 643 C C . VAL A 1 78 ? -3.197 -3.667 4.790 1.00 90.38 78 VAL A C 1
ATOM 645 O O . VAL A 1 78 ? -4.028 -3.506 3.901 1.00 90.38 78 VAL A O 1
ATOM 648 N N . ARG A 1 79 ? -2.058 -4.335 4.585 1.00 88.50 79 ARG A N 1
ATOM 649 C CA . ARG A 1 79 ? -1.693 -4.986 3.323 1.00 88.50 79 ARG A CA 1
ATOM 650 C C . ARG A 1 79 ? -2.732 -6.017 2.901 1.00 88.50 79 ARG A C 1
ATOM 652 O O . ARG A 1 79 ? -3.097 -6.062 1.728 1.00 88.50 79 ARG A O 1
ATOM 659 N N . GLU A 1 80 ? -3.200 -6.842 3.835 1.00 86.50 80 GLU A N 1
ATOM 660 C CA . GLU A 1 80 ? -4.235 -7.832 3.546 1.00 86.50 80 GLU A CA 1
ATOM 661 C C . GLU A 1 80 ? -5.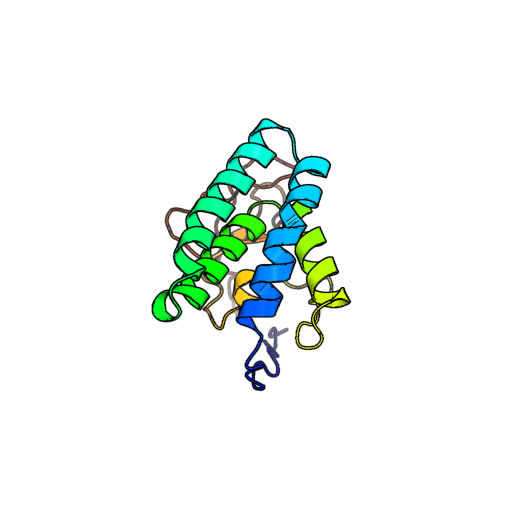542 -7.159 3.111 1.00 86.50 80 GLU A C 1
ATOM 663 O O . GLU A 1 80 ? -6.121 -7.546 2.094 1.00 86.50 80 GLU A O 1
ATOM 668 N N . GLN A 1 81 ? -5.979 -6.125 3.833 1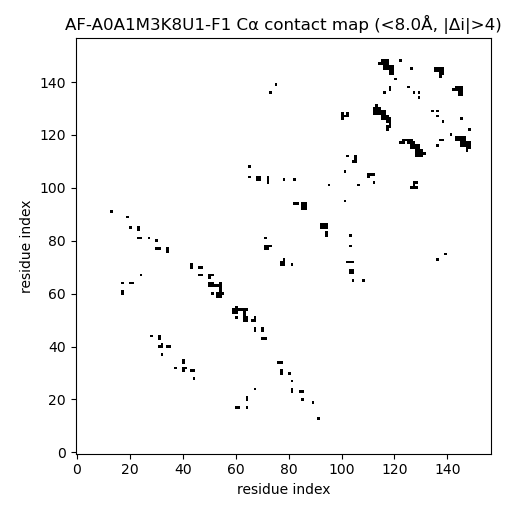.00 91.31 81 GLN A N 1
ATOM 669 C CA . GLN A 1 81 ? -7.189 -5.377 3.483 1.00 91.31 81 GLN A CA 1
ATOM 670 C C . GLN A 1 81 ? -7.052 -4.662 2.133 1.00 91.31 81 GLN A C 1
ATOM 672 O O . GLN A 1 81 ? -7.960 -4.721 1.309 1.00 91.31 81 GLN A O 1
ATOM 677 N N . PHE A 1 82 ? -5.890 -4.066 1.861 1.00 93.00 82 PHE A N 1
ATOM 678 C CA . PHE A 1 82 ? -5.591 -3.439 0.576 1.00 93.00 82 PHE A CA 1
ATOM 679 C C . PHE A 1 82 ? -5.646 -4.448 -0.577 1.00 93.00 82 PHE A C 1
ATOM 681 O O . PHE A 1 82 ? -6.236 -4.160 -1.613 1.00 93.00 82 PHE A O 1
ATOM 688 N N . SER A 1 83 ? -5.100 -5.654 -0.383 1.00 90.00 83 SER A N 1
ATOM 689 C CA . SER A 1 83 ? -5.176 -6.744 -1.366 1.00 90.00 83 SER A CA 1
ATOM 690 C C . SER A 1 83 ? -6.611 -7.157 -1.665 1.00 90.00 83 SER A C 1
ATOM 692 O O . SER A 1 83 ? -6.990 -7.244 -2.828 1.00 90.00 83 SER A O 1
ATOM 694 N N . LYS A 1 84 ? -7.423 -7.366 -0.622 1.00 90.56 84 LYS A N 1
ATOM 695 C CA . LYS A 1 84 ? -8.845 -7.712 -0.767 1.00 90.56 84 LYS A CA 1
ATOM 696 C C . LYS A 1 84 ? -9.612 -6.626 -1.516 1.00 90.56 84 LYS A C 1
ATOM 698 O O . LYS A 1 84 ? -10.437 -6.937 -2.367 1.00 90.56 84 LYS A O 1
ATOM 703 N N . LYS A 1 85 ? -9.324 -5.361 -1.212 1.00 92.50 85 LYS A N 1
ATOM 704 C CA . LYS A 1 85 ? -9.990 -4.224 -1.843 1.00 92.50 85 LYS A CA 1
ATOM 705 C C . LYS A 1 85 ? -9.634 -4.092 -3.322 1.00 92.50 85 LYS A C 1
ATOM 707 O O . LYS A 1 85 ? -10.525 -3.938 -4.148 1.00 92.50 85 LYS A O 1
ATOM 712 N N . LEU A 1 86 ? -8.352 -4.237 -3.665 1.00 92.12 86 LEU A N 1
ATOM 713 C CA . LEU A 1 86 ? -7.915 -4.278 -5.060 1.00 92.12 86 LEU A CA 1
ATOM 714 C C . LEU A 1 86 ? -8.582 -5.418 -5.835 1.00 92.12 86 LEU A C 1
ATOM 716 O O . LEU A 1 86 ? -9.079 -5.185 -6.926 1.00 92.12 86 LEU A O 1
ATOM 720 N N . ASP A 1 87 ? -8.627 -6.624 -5.269 1.00 90.12 87 ASP A N 1
ATOM 721 C CA . ASP A 1 87 ? -9.239 -7.798 -5.912 1.00 90.12 87 ASP A CA 1
ATOM 722 C C . ASP A 1 87 ? -10.742 -7.599 -6.171 1.00 90.12 87 ASP A C 1
ATOM 724 O O . ASP A 1 87 ? -11.266 -8.019 -7.200 1.00 90.12 87 ASP A O 1
ATOM 728 N N . ALA A 1 88 ? -11.429 -6.888 -5.271 1.00 89.56 88 ALA A N 1
ATOM 729 C CA . ALA A 1 88 ? -12.846 -6.568 -5.411 1.00 89.56 88 ALA A CA 1
ATOM 730 C C . ALA A 1 88 ? -13.130 -5.448 -6.431 1.00 89.56 88 ALA A C 1
ATOM 732 O O . ALA A 1 88 ? -14.132 -5.504 -7.145 1.00 89.56 88 ALA A O 1
ATOM 733 N N . GLU A 1 89 ? -12.285 -4.416 -6.492 1.00 90.06 89 GLU A N 1
ATOM 734 C CA . GLU A 1 89 ? -12.584 -3.174 -7.226 1.00 90.06 89 GLU A CA 1
ATOM 735 C C . GLU A 1 89 ? -11.849 -3.056 -8.565 1.00 90.06 89 GLU A C 1
ATOM 737 O O . GLU A 1 89 ? -12.272 -2.313 -9.456 1.00 90.06 89 GLU A O 1
ATOM 742 N N . VAL A 1 90 ? -10.748 -3.786 -8.736 1.00 88.69 90 VAL A N 1
ATOM 743 C CA . VAL A 1 90 ? -9.801 -3.579 -9.829 1.00 88.69 90 VAL A CA 1
ATOM 744 C C . VAL A 1 90 ? -9.661 -4.847 -10.666 1.00 88.69 90 VAL A C 1
ATOM 746 O O . VAL A 1 90 ? -8.911 -5.758 -10.342 1.00 88.69 90 VAL A O 1
ATOM 749 N N . LYS A 1 91 ? -10.339 -4.871 -11.820 1.00 85.81 91 LYS A N 1
ATOM 750 C CA . LYS A 1 91 ? -10.462 -6.061 -12.691 1.00 85.81 91 LYS A CA 1
ATOM 751 C C . LYS A 1 91 ? -9.142 -6.660 -13.189 1.00 85.81 91 LYS A C 1
ATOM 753 O O . LYS A 1 91 ? -9.122 -7.827 -13.568 1.00 85.81 91 LYS A O 1
ATOM 758 N N . TRP A 1 92 ? -8.079 -5.861 -13.294 1.00 85.69 92 TRP A N 1
ATOM 759 C CA . TRP A 1 92 ? -6.771 -6.338 -13.758 1.00 85.69 92 TRP A CA 1
ATOM 760 C C . TRP A 1 92 ? -5.909 -6.907 -12.630 1.00 85.69 92 TRP A C 1
ATOM 762 O O . TRP A 1 92 ? -4.897 -7.548 -12.914 1.00 85.69 92 TRP A O 1
ATOM 772 N N . TYR A 1 93 ? -6.270 -6.659 -11.371 1.00 84.44 93 TYR A N 1
ATOM 773 C CA . TYR A 1 93 ? -5.577 -7.218 -10.226 1.00 84.44 93 TYR A CA 1
ATOM 774 C C . TYR A 1 93 ? -6.229 -8.543 -9.845 1.00 84.44 93 TYR A C 1
ATOM 776 O O . TYR A 1 93 ? -7.448 -8.649 -9.773 1.00 84.44 93 TYR A O 1
ATOM 784 N N . VAL A 1 94 ? -5.397 -9.551 -9.601 1.00 82.56 94 VAL A N 1
ATOM 785 C CA . VAL A 1 94 ? -5.826 -10.831 -9.044 1.00 82.56 94 VAL A CA 1
ATOM 786 C C . VAL A 1 94 ? -4.969 -11.081 -7.823 1.00 82.56 94 VAL A C 1
ATOM 788 O O . VAL A 1 94 ? -3.737 -11.090 -7.916 1.00 82.56 94 VAL A O 1
ATOM 791 N N . ARG A 1 95 ? -5.615 -11.271 -6.675 1.00 79.94 95 ARG A N 1
ATOM 792 C CA . ARG A 1 95 ? -4.913 -11.574 -5.433 1.00 79.94 95 ARG A CA 1
ATOM 793 C C . ARG A 1 95 ? -4.136 -12.895 -5.563 1.00 79.94 95 ARG A C 1
ATOM 795 O O . ARG A 1 95 ? -4.714 -13.909 -5.959 1.00 79.94 95 ARG A O 1
ATOM 802 N N . PRO A 1 96 ? -2.849 -12.929 -5.181 1.00 71.12 96 PRO A N 1
ATOM 803 C CA . PRO A 1 96 ? -2.074 -14.165 -5.163 1.00 71.12 96 PRO A CA 1
ATOM 804 C C . PRO A 1 96 ? -2.644 -15.198 -4.191 1.00 71.12 96 PRO A C 1
ATOM 806 O O . PRO A 1 96 ? -3.162 -14.861 -3.123 1.00 71.12 96 PRO A O 1
ATOM 809 N N . LEU A 1 97 ? -2.547 -16.469 -4.580 1.00 68.88 97 LEU A N 1
ATOM 810 C CA . LEU A 1 97 ? -3.028 -17.598 -3.788 1.00 68.88 97 LEU A CA 1
ATOM 811 C C . LEU A 1 97 ? -2.168 -17.764 -2.526 1.00 68.88 97 LEU A C 1
ATOM 813 O O . LEU A 1 97 ? -0.958 -17.547 -2.543 1.00 68.88 97 LEU A O 1
ATOM 817 N N . SER A 1 98 ? -2.799 -18.146 -1.415 1.00 55.12 98 SER A N 1
ATOM 818 C CA . SER A 1 98 ? -2.120 -18.362 -0.134 1.00 55.12 98 SER A CA 1
ATOM 819 C C . SER A 1 98 ? -1.042 -19.445 -0.257 1.00 55.12 98 SER A C 1
ATOM 821 O O . SER A 1 98 ? -1.372 -20.592 -0.559 1.00 55.12 98 SER A O 1
ATOM 823 N N . GLY A 1 99 ? 0.220 -19.098 0.003 1.00 56.75 99 GLY A N 1
ATOM 824 C CA . GLY A 1 99 ? 1.341 -20.046 0.041 1.00 56.75 99 GLY A CA 1
ATOM 825 C C . GLY A 1 99 ? 2.663 -19.472 -0.468 1.00 56.75 99 GLY A C 1
ATOM 826 O O . GLY A 1 99 ? 3.715 -19.861 0.030 1.00 56.75 99 GLY A O 1
ATOM 827 N N . ASP A 1 100 ? 2.614 -18.510 -1.392 1.00 57.41 100 ASP A N 1
ATOM 828 C CA . ASP A 1 100 ? 3.818 -17.865 -1.924 1.00 57.41 100 ASP A CA 1
ATOM 829 C C . ASP A 1 100 ? 4.199 -16.612 -1.108 1.00 57.41 100 ASP A C 1
ATOM 831 O O . ASP A 1 100 ? 3.310 -15.901 -0.618 1.00 57.41 100 ASP A O 1
ATOM 835 N N . PRO A 1 101 ? 5.502 -16.290 -0.960 1.00 62.09 101 PRO A N 1
ATOM 836 C CA . PRO A 1 101 ? 5.947 -15.042 -0.346 1.00 62.09 101 PRO A CA 1
ATOM 837 C C . PRO A 1 101 ? 5.406 -13.833 -1.125 1.00 62.09 101 PRO A C 1
ATOM 839 O O . PRO A 1 101 ? 5.918 -13.445 -2.173 1.00 62.09 101 PRO A O 1
ATOM 842 N N . PHE A 1 102 ? 4.336 -13.240 -0.603 1.00 66.75 102 PHE A N 1
ATOM 843 C CA . PHE A 1 102 ? 3.578 -12.186 -1.268 1.00 66.75 102 PHE A CA 1
ATOM 844 C C . PHE A 1 102 ? 4.158 -10.798 -0.975 1.00 66.75 102 PHE A C 1
ATOM 846 O O . PHE A 1 102 ? 4.335 -10.411 0.187 1.00 66.75 102 PHE A O 1
ATOM 853 N N . SER A 1 103 ? 4.408 -10.014 -2.027 1.00 73.19 103 SER A N 1
ATOM 854 C CA . SER A 1 103 ? 4.767 -8.603 -1.903 1.00 73.19 103 SER A CA 1
ATOM 855 C C . SER A 1 103 ? 3.909 -7.772 -2.833 1.00 73.19 103 SER A C 1
ATOM 857 O O . SER A 1 103 ? 4.127 -7.749 -4.043 1.00 73.19 103 SER A O 1
ATOM 859 N N . MET A 1 104 ? 3.020 -6.979 -2.236 1.00 79.62 104 MET A N 1
ATOM 860 C CA . MET A 1 104 ? 2.076 -6.152 -2.982 1.00 79.62 104 MET A CA 1
ATOM 861 C C . MET A 1 104 ? 2.784 -5.236 -3.985 1.00 79.62 104 MET A C 1
ATOM 863 O O . MET A 1 104 ? 2.324 -5.034 -5.101 1.00 79.62 104 MET A O 1
ATOM 867 N N . THR A 1 105 ? 3.947 -4.701 -3.613 1.00 77.50 105 THR A N 1
ATOM 868 C CA . THR A 1 105 ? 4.721 -3.836 -4.511 1.00 77.50 105 THR A CA 1
ATOM 869 C C . THR A 1 105 ? 5.290 -4.614 -5.705 1.00 77.50 105 THR A C 1
ATOM 871 O O . THR A 1 105 ? 5.429 -4.050 -6.779 1.00 77.50 105 THR A O 1
ATOM 874 N N . GLY A 1 106 ? 5.644 -5.891 -5.555 1.00 74.00 106 GLY A N 1
ATOM 875 C CA . GLY A 1 106 ? 6.196 -6.707 -6.651 1.00 74.00 106 GLY A CA 1
ATOM 876 C C . GLY A 1 106 ? 5.144 -7.189 -7.611 1.00 74.00 106 GLY A C 1
ATOM 877 O O . GLY A 1 106 ? 5.391 -7.274 -8.806 1.00 74.00 106 GLY A O 1
ATOM 878 N N . ASP A 1 107 ? 3.963 -7.450 -7.073 1.00 77.44 107 ASP A N 1
ATOM 879 C CA . ASP A 1 107 ? 2.833 -7.850 -7.889 1.00 77.44 107 ASP A CA 1
ATOM 880 C C . ASP A 1 107 ? 2.282 -6.636 -8.636 1.00 77.44 107 ASP A C 1
ATOM 882 O O . ASP A 1 107 ? 1.963 -6.704 -9.815 1.00 77.44 107 ASP A O 1
ATOM 886 N N . LEU A 1 108 ? 2.235 -5.467 -7.996 1.00 82.56 108 LEU A N 1
ATOM 887 C CA . LEU A 1 108 ? 1.756 -4.253 -8.650 1.00 82.56 108 LEU A CA 1
ATOM 888 C C . LEU A 1 108 ? 2.804 -3.581 -9.544 1.00 82.56 108 LEU A C 1
ATOM 890 O O . LEU A 1 108 ? 2.446 -2.844 -10.458 1.00 82.56 108 LEU A O 1
ATOM 894 N N . PHE A 1 109 ? 4.093 -3.807 -9.348 1.00 80.69 109 PHE A N 1
ATOM 895 C CA . PHE A 1 109 ? 5.125 -3.135 -10.131 1.00 80.69 109 PHE A CA 1
ATOM 896 C C . PHE A 1 109 ? 6.196 -4.140 -10.529 1.00 80.69 109 PHE A C 1
ATOM 898 O O . PHE A 1 109 ? 6.672 -4.887 -9.682 1.00 80.69 109 PHE A O 1
ATOM 905 N N . ALA A 1 110 ? 6.608 -4.115 -11.801 1.00 70.31 110 ALA A N 1
ATOM 906 C CA . ALA A 1 110 ? 7.656 -4.973 -12.354 1.00 70.31 110 ALA A CA 1
ATOM 907 C C . ALA A 1 110 ? 9.034 -4.635 -11.750 1.00 70.31 110 ALA A C 1
ATOM 909 O O . ALA A 1 110 ? 9.878 -3.993 -12.372 1.00 70.31 110 ALA A O 1
ATOM 910 N N . ILE A 1 111 ? 9.230 -5.017 -10.493 1.00 67.25 111 ILE A N 1
ATOM 911 C CA . ILE A 1 111 ? 10.422 -4.773 -9.691 1.00 67.25 111 ILE A CA 1
ATOM 912 C C . ILE A 1 111 ? 10.862 -6.122 -9.151 1.00 67.25 111 ILE A C 1
ATOM 914 O O . ILE A 1 111 ? 10.040 -6.882 -8.633 1.00 67.25 111 ILE A O 1
ATOM 918 N N . ASP A 1 112 ? 12.163 -6.377 -9.238 1.00 64.94 112 ASP A N 1
ATOM 919 C CA . ASP A 1 112 ? 12.780 -7.540 -8.619 1.00 64.94 112 ASP A CA 1
ATOM 920 C C . ASP A 1 112 ? 12.393 -7.616 -7.125 1.00 64.94 112 ASP A C 1
ATOM 922 O O . ASP A 1 112 ? 12.425 -6.588 -6.431 1.00 64.94 112 ASP A O 1
ATOM 926 N N . PRO A 1 113 ? 11.972 -8.791 -6.622 1.00 64.44 113 PRO A N 1
ATOM 927 C CA . PRO A 1 113 ? 11.623 -8.969 -5.219 1.00 64.44 113 PRO A CA 1
ATOM 928 C C . PRO A 1 113 ? 12.718 -8.491 -4.250 1.00 64.44 113 PRO A C 1
ATOM 930 O O . PRO A 1 113 ? 12.380 -8.010 -3.172 1.00 64.44 113 PRO A O 1
ATOM 933 N N . GLY A 1 114 ? 14.001 -8.512 -4.613 1.00 76.81 114 GLY A N 1
ATOM 934 C CA . GLY A 1 114 ? 15.079 -8.218 -3.665 1.00 76.81 114 GLY A CA 1
ATOM 935 C C . GLY A 1 114 ? 15.290 -9.373 -2.678 1.00 76.81 114 GLY A C 1
ATOM 936 O O . GLY A 1 114 ? 14.920 -10.514 -2.950 1.00 76.81 114 GLY A O 1
ATOM 937 N N . GLN A 1 115 ? 15.907 -9.113 -1.522 1.00 84.12 115 GLN A N 1
ATOM 938 C CA . GLN A 1 115 ? 16.317 -10.184 -0.603 1.00 84.12 115 GLN A CA 1
ATOM 939 C C . GLN A 1 115 ? 15.137 -10.701 0.231 1.00 84.12 115 GLN A C 1
ATOM 941 O O . GLN A 1 115 ? 14.459 -9.916 0.893 1.00 84.12 115 GLN A O 1
ATOM 946 N N . LEU A 1 116 ? 14.896 -12.016 0.246 1.00 85.38 116 LEU A N 1
ATOM 947 C CA . LEU A 1 116 ? 13.893 -12.616 1.130 1.00 85.38 116 LEU A CA 1
ATOM 948 C C . LEU A 1 116 ? 14.368 -12.548 2.586 1.00 85.38 116 LEU A C 1
ATOM 950 O O . LEU A 1 116 ? 15.445 -13.042 2.918 1.00 85.38 116 LEU A O 1
ATOM 954 N N . MET A 1 117 ? 13.547 -11.961 3.450 1.00 86.94 117 MET A N 1
ATOM 955 C CA . MET A 1 117 ? 13.761 -11.891 4.891 1.00 86.94 117 MET A CA 1
ATOM 956 C C . MET A 1 117 ? 12.710 -12.743 5.604 1.00 86.94 117 MET A C 1
ATOM 958 O O . MET A 1 117 ? 11.543 -12.748 5.217 1.00 86.94 117 MET A O 1
ATOM 962 N N . VAL A 1 118 ? 13.105 -13.451 6.653 1.00 88.31 118 VAL A N 1
ATOM 963 C CA . VAL A 1 118 ? 12.283 -14.426 7.374 1.00 88.31 118 VAL A CA 1
ATOM 964 C C . VAL A 1 118 ? 12.351 -14.180 8.875 1.00 88.31 118 VAL A C 1
ATOM 966 O O . VAL A 1 118 ? 13.305 -13.587 9.385 1.00 88.31 118 VAL A O 1
ATOM 969 N N . CYS A 1 119 ? 11.322 -14.608 9.602 1.00 85.88 119 CYS A N 1
ATOM 970 C CA . CYS A 1 119 ? 11.335 -14.529 11.055 1.00 85.88 119 CYS A CA 1
ATOM 971 C C . CYS A 1 119 ? 12.434 -15.451 11.619 1.00 85.88 119 CYS A C 1
ATOM 973 O O . CYS A 1 119 ? 12.500 -16.616 11.230 1.00 85.88 119 CYS A O 1
ATOM 975 N N . PRO A 1 120 ? 13.284 -14.962 12.541 1.00 87.62 120 PRO A N 1
ATOM 976 C CA . PRO A 1 120 ? 14.347 -15.778 13.129 1.00 87.62 120 PRO A CA 1
ATOM 977 C C . PRO A 1 120 ? 13.822 -16.853 14.092 1.00 87.62 120 PRO A C 1
ATOM 979 O O . PRO A 1 120 ? 14.522 -17.827 14.343 1.00 87.62 120 PRO A O 1
ATOM 982 N N . PHE A 1 121 ? 12.614 -16.678 14.641 1.00 84.12 121 PHE A N 1
ATOM 983 C CA . PHE A 1 121 ? 11.982 -17.653 15.534 1.00 84.12 121 PHE A CA 1
ATOM 984 C C . PHE A 1 121 ? 11.351 -18.816 14.757 1.00 84.12 121 PHE A C 1
ATOM 986 O O . PHE A 1 121 ? 11.551 -19.973 15.108 1.00 84.12 121 PHE A O 1
ATOM 993 N N . ASP A 1 122 ? 10.624 -18.504 13.681 1.00 81.38 122 ASP A N 1
ATOM 994 C CA . ASP A 1 122 ? 10.055 -19.489 12.759 1.00 81.38 122 ASP A CA 1
ATOM 995 C C . ASP A 1 122 ? 10.080 -18.930 11.324 1.00 81.38 122 ASP A C 1
ATOM 997 O O . ASP A 1 122 ? 9.249 -18.082 10.973 1.00 81.38 122 ASP A O 1
ATOM 1001 N N . PRO A 1 123 ? 11.009 -19.399 10.470 1.00 81.31 123 PRO A N 1
ATOM 1002 C CA . PRO A 1 123 ? 11.131 -18.927 9.097 1.00 81.31 123 PRO A CA 1
ATOM 1003 C C . PRO A 1 123 ? 9.887 -19.145 8.232 1.00 81.31 123 PRO A C 1
ATOM 1005 O O . PRO A 1 123 ? 9.739 -18.458 7.226 1.00 81.31 123 PRO A O 1
ATOM 1008 N N . GLN A 1 124 ? 8.996 -20.082 8.570 1.00 79.19 124 GLN A N 1
ATOM 1009 C CA . GLN A 1 124 ? 7.760 -20.325 7.814 1.00 79.19 124 GLN A CA 1
ATOM 1010 C C . GLN A 1 124 ? 6.610 -19.425 8.269 1.00 79.19 124 GLN A C 1
ATOM 1012 O O . GLN A 1 124 ? 5.707 -19.133 7.489 1.00 79.19 124 GLN A O 1
ATOM 1017 N N . HIS A 1 125 ? 6.668 -18.938 9.507 1.00 77.94 125 HIS A N 1
ATOM 1018 C CA . HIS A 1 125 ? 5.596 -18.159 10.120 1.00 77.94 125 HIS A CA 1
ATOM 1019 C C . HIS A 1 125 ? 5.449 -16.748 9.548 1.00 77.94 125 HIS A C 1
ATOM 1021 O O . HIS A 1 125 ? 4.346 -16.213 9.446 1.00 77.94 125 HIS A O 1
ATOM 1027 N N . TYR A 1 126 ? 6.559 -16.112 9.171 1.00 78.31 126 TYR A N 1
ATOM 1028 C CA . TYR A 1 126 ? 6.510 -14.801 8.529 1.00 78.31 126 TYR A CA 1
ATOM 1029 C C . TYR A 1 126 ? 7.716 -14.576 7.622 1.00 78.31 126 TYR A C 1
ATOM 1031 O O . TYR A 1 126 ? 8.863 -14.623 8.070 1.00 78.31 126 TYR A O 1
ATOM 1039 N N . GLN A 1 127 ? 7.439 -14.279 6.353 1.00 81.38 127 GLN A N 1
ATOM 1040 C CA . GLN A 1 127 ? 8.440 -14.008 5.327 1.00 81.38 127 GLN A CA 1
ATOM 1041 C C . GLN A 1 127 ? 8.068 -12.749 4.556 1.00 81.38 127 GLN A C 1
ATOM 1043 O O . GLN A 1 127 ? 6.892 -12.482 4.291 1.00 81.38 127 GLN A O 1
ATOM 1048 N N . ARG A 1 128 ? 9.075 -11.962 4.184 1.00 78.62 128 ARG A N 1
ATOM 1049 C CA . ARG A 1 128 ? 8.886 -10.757 3.390 1.00 78.62 128 ARG A CA 1
ATOM 1050 C C . ARG A 1 128 ? 10.140 -10.392 2.618 1.00 78.62 128 ARG A C 1
ATOM 1052 O O . ARG A 1 128 ? 11.246 -10.426 3.140 1.00 78.62 128 ARG A O 1
ATOM 1059 N N . TYR A 1 129 ? 9.949 -9.954 1.386 1.00 80.12 129 TYR A N 1
ATOM 1060 C CA . TYR A 1 129 ? 11.022 -9.419 0.569 1.00 80.12 129 TYR A CA 1
ATOM 1061 C C . TYR A 1 129 ? 11.429 -7.996 0.985 1.00 80.12 129 TYR A C 1
ATOM 1063 O O . TYR A 1 129 ? 10.593 -7.091 1.059 1.00 80.12 129 TYR A O 1
ATOM 1071 N N . ARG A 1 130 ? 12.728 -7.787 1.220 1.00 78.56 130 ARG A N 1
ATOM 1072 C CA . ARG A 1 130 ? 13.360 -6.490 1.475 1.00 78.56 130 ARG A CA 1
ATOM 1073 C C . ARG A 1 130 ? 13.767 -5.850 0.157 1.00 78.56 130 ARG A C 1
ATOM 1075 O O . ARG A 1 130 ? 14.702 -6.287 -0.511 1.00 78.56 130 ARG A O 1
ATOM 1082 N N . ARG A 1 131 ? 13.085 -4.754 -0.168 1.00 71.75 131 ARG A N 1
ATOM 1083 C CA . ARG A 1 131 ? 13.274 -4.003 -1.421 1.00 71.75 131 ARG A CA 1
ATOM 1084 C C . ARG A 1 131 ? 14.181 -2.787 -1.268 1.00 71.75 131 ARG A C 1
ATOM 1086 O O . ARG A 1 131 ? 14.600 -2.195 -2.256 1.00 71.75 131 ARG A O 1
ATOM 1093 N N . ASN A 1 132 ? 14.470 -2.392 -0.029 1.00 67.31 132 ASN A N 1
ATOM 1094 C CA . ASN A 1 132 ? 15.350 -1.277 0.293 1.00 67.31 132 ASN A CA 1
ATOM 1095 C C . ASN A 1 132 ? 16.331 -1.690 1.398 1.00 67.31 132 ASN A C 1
ATOM 1097 O O . ASN A 1 132 ? 15.929 -2.181 2.453 1.00 67.31 132 ASN A O 1
ATOM 1101 N N . ALA A 1 133 ? 17.621 -1.432 1.184 1.00 65.50 133 ALA A N 1
ATOM 1102 C CA . ALA A 1 133 ? 18.675 -1.705 2.155 1.00 65.50 133 ALA A CA 1
ATOM 1103 C C . ALA A 1 133 ? 18.504 -0.952 3.492 1.00 65.50 133 ALA A C 1
ATOM 1105 O O . ALA A 1 133 ? 19.136 -1.311 4.474 1.00 65.50 133 ALA A O 1
ATOM 1106 N N . ARG A 1 134 ? 17.647 0.069 3.592 1.00 67.25 134 ARG A N 1
ATOM 1107 C CA . ARG A 1 134 ? 17.345 0.756 4.865 1.00 67.25 134 ARG A CA 1
ATOM 1108 C C . ARG A 1 134 ? 16.055 0.290 5.540 1.00 67.25 134 ARG A C 1
ATOM 1110 O O . ARG A 1 134 ? 15.731 0.772 6.618 1.00 67.25 134 ARG A O 1
ATOM 1117 N N . GLN A 1 135 ? 15.302 -0.601 4.902 1.00 72.12 135 GLN A N 1
ATOM 1118 C CA . GLN A 1 135 ? 14.055 -1.112 5.452 1.00 72.12 135 GLN A CA 1
ATOM 1119 C C . GLN A 1 135 ? 14.360 -2.092 6.589 1.00 72.12 135 GLN A C 1
ATOM 1121 O O . GLN A 1 135 ? 14.988 -3.124 6.354 1.00 72.12 135 GLN A O 1
ATOM 1126 N N . ILE A 1 136 ? 13.908 -1.761 7.799 1.00 78.38 136 ILE A N 1
ATOM 1127 C CA . ILE A 1 136 ? 13.911 -2.669 8.948 1.00 78.38 136 ILE A CA 1
ATOM 1128 C C . ILE A 1 136 ? 12.581 -3.414 8.913 1.00 78.38 136 ILE A C 1
ATOM 1130 O O . ILE A 1 136 ? 11.516 -2.803 8.994 1.00 78.38 136 ILE A O 1
ATOM 1134 N N . LEU A 1 137 ? 12.641 -4.729 8.736 1.00 81.31 137 LEU A N 1
ATOM 1135 C CA . LEU A 1 137 ? 11.465 -5.587 8.718 1.00 81.31 137 LEU A CA 1
ATOM 1136 C C . LEU A 1 137 ? 11.367 -6.300 10.055 1.00 81.31 137 LEU A C 1
ATOM 1138 O O . LEU A 1 137 ? 12.347 -6.887 10.493 1.00 81.31 137 LEU A O 1
ATOM 1142 N N . ARG A 1 138 ? 10.194 -6.276 10.685 1.00 82.88 138 ARG A N 1
ATOM 1143 C CA . ARG A 1 138 ? 9.937 -7.008 11.926 1.00 82.88 13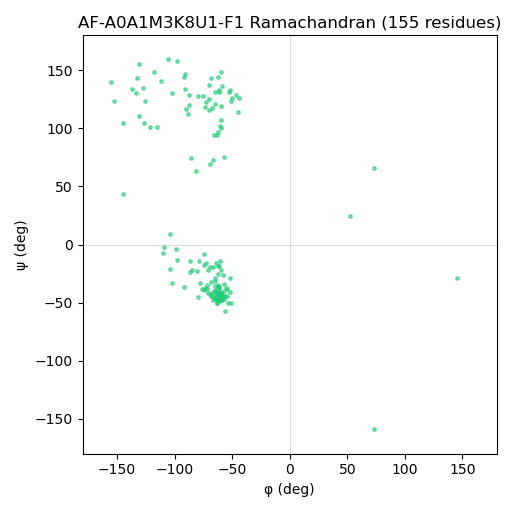8 ARG A CA 1
ATOM 1144 C C . ARG A 1 138 ? 8.837 -8.037 11.738 1.00 82.88 138 ARG A C 1
ATOM 1146 O O . ARG A 1 138 ? 7.925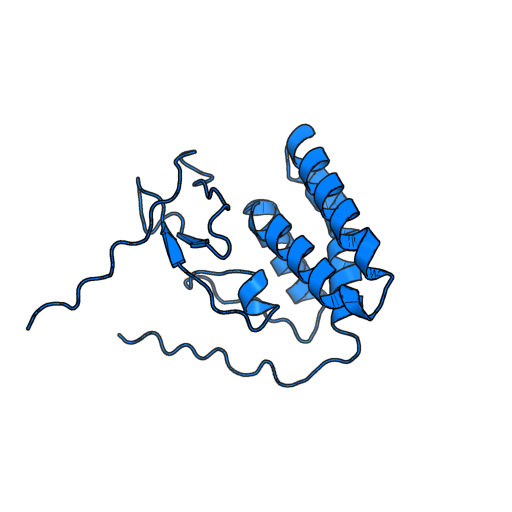 -7.851 10.931 1.00 82.88 138 ARG A O 1
ATOM 1153 N N . CYS A 1 139 ? 8.941 -9.133 12.478 1.00 80.25 139 CYS A N 1
ATOM 1154 C CA . CYS A 1 139 ? 7.879 -10.116 12.579 1.00 80.25 139 CYS A CA 1
ATOM 1155 C C . CYS A 1 139 ? 6.747 -9.528 13.437 1.00 80.25 139 CYS A C 1
ATOM 1157 O O . CYS A 1 139 ? 7.001 -9.203 14.593 1.00 80.25 139 CYS A O 1
ATOM 1159 N N . PRO A 1 140 ? 5.504 -9.439 12.936 1.00 74.75 140 PRO A N 1
ATOM 1160 C CA . PRO A 1 140 ? 4.385 -8.881 13.702 1.00 74.75 140 PRO A CA 1
ATOM 1161 C C . PRO A 1 140 ? 3.993 -9.739 14.913 1.00 74.75 140 PRO A C 1
ATOM 1163 O O . PRO A 1 140 ? 3.330 -9.251 15.817 1.00 74.75 140 PRO A O 1
ATOM 1166 N N . HIS A 1 141 ? 4.387 -11.016 14.935 1.00 78.69 141 HIS A N 1
ATOM 1167 C CA . HIS A 1 141 ? 4.038 -11.942 16.012 1.00 78.69 141 HIS A CA 1
ATOM 1168 C C . HIS A 1 141 ? 5.075 -11.987 17.136 1.00 78.69 141 HIS A C 1
ATOM 1170 O O . HIS A 1 141 ? 4.706 -12.133 18.294 1.00 78.69 141 HIS A O 1
ATOM 1176 N N . HIS A 1 142 ? 6.360 -11.874 16.796 1.00 81.25 142 HIS A N 1
ATOM 1177 C CA . HIS A 1 142 ? 7.460 -12.016 17.757 1.00 81.25 142 HIS A CA 1
ATOM 1178 C C . HIS A 1 142 ? 8.181 -10.689 18.047 1.00 81.25 142 HIS A C 1
ATOM 1180 O O . HIS A 1 142 ? 9.061 -10.659 18.896 1.00 81.25 142 HIS A O 1
ATOM 1186 N N . ASP A 1 143 ? 7.859 -9.615 17.313 1.00 81.50 143 ASP A N 1
ATOM 1187 C CA . ASP A 1 143 ? 8.540 -8.305 17.332 1.00 81.50 143 ASP A CA 1
ATOM 1188 C C . ASP A 1 143 ? 10.072 -8.373 17.129 1.00 81.50 143 ASP A C 1
ATOM 1190 O O . ASP A 1 143 ? 10.833 -7.484 17.509 1.00 81.50 143 ASP A O 1
ATOM 1194 N N . LEU A 1 144 ? 10.545 -9.440 16.482 1.00 83.56 144 LEU A N 1
ATOM 1195 C CA . LEU A 1 144 ? 11.952 -9.637 16.134 1.00 83.56 144 LEU A CA 1
ATOM 1196 C C . LEU A 1 144 ? 12.246 -9.099 14.734 1.00 83.56 144 LEU A C 1
ATOM 1198 O O . LEU A 1 144 ? 11.421 -9.239 13.827 1.00 83.56 144 LEU A O 1
ATOM 1202 N N . GLU A 1 145 ? 13.436 -8.529 14.541 1.00 87.75 145 GLU A N 1
ATOM 1203 C CA . GLU A 1 145 ? 13.923 -8.162 13.210 1.00 87.75 145 GLU A CA 1
ATOM 1204 C C . GLU A 1 145 ? 14.044 -9.412 12.330 1.00 87.75 145 GLU A C 1
ATOM 1206 O O . GLU A 1 145 ? 14.544 -10.453 12.763 1.00 87.75 145 GLU A O 1
ATOM 1211 N N . LEU A 1 146 ? 13.537 -9.324 11.100 1.00 87.12 146 LEU A N 1
ATOM 1212 C CA . LEU A 1 146 ? 13.663 -10.400 10.131 1.00 87.12 146 LEU A CA 1
ATOM 1213 C C . LEU A 1 146 ? 15.115 -10.510 9.687 1.00 87.12 146 LEU A C 1
ATOM 1215 O O . LEU A 1 146 ? 15.758 -9.513 9.364 1.00 87.12 146 LEU A O 1
ATOM 1219 N N . ILE A 1 147 ? 15.591 -11.741 9.596 1.00 89.44 147 ILE A N 1
ATOM 1220 C CA . ILE A 1 147 ? 16.920 -12.064 9.086 1.00 89.44 147 ILE A CA 1
ATOM 1221 C C . ILE A 1 147 ? 16.813 -12.478 7.625 1.00 89.44 147 ILE A C 1
ATOM 1223 O O . ILE A 1 147 ? 15.745 -12.881 7.172 1.00 89.44 147 ILE A O 1
ATOM 1227 N N . SER A 1 148 ? 17.895 -12.379 6.859 1.00 87.06 148 SER A N 1
ATOM 1228 C CA . SER A 1 148 ? 17.899 -12.936 5.507 1.00 87.06 148 SER A CA 1
ATOM 1229 C C . SER A 1 148 ? 17.606 -14.428 5.583 1.00 87.06 148 SER A C 1
ATOM 1231 O O . SER A 1 148 ? 18.181 -15.109 6.436 1.00 87.06 148 SER A O 1
ATOM 1233 N N . ALA A 1 149 ? 16.748 -14.933 4.693 1.00 81.44 149 ALA A N 1
ATOM 1234 C CA . ALA A 1 149 ? 16.638 -16.371 4.508 1.00 81.44 149 ALA A CA 1
ATOM 1235 C C . ALA A 1 149 ? 18.065 -16.916 4.311 1.00 81.44 149 ALA A C 1
ATOM 1237 O O . ALA A 1 149 ? 18.782 -16.364 3.466 1.00 81.44 149 ALA A O 1
ATOM 1238 N N . PRO A 1 150 ? 18.518 -17.914 5.096 1.00 60.91 150 PRO A N 1
ATOM 1239 C CA . PRO A 1 150 ? 19.753 -18.602 4.755 1.00 60.91 150 PRO A CA 1
ATOM 1240 C C . PRO A 1 150 ? 19.596 -19.060 3.307 1.00 60.91 150 PRO A C 1
ATOM 1242 O O . PRO A 1 150 ? 18.526 -19.566 2.952 1.00 60.91 150 PRO A O 1
ATOM 1245 N N . GLU A 1 151 ? 20.604 -18.798 2.467 1.00 47.84 151 GLU A N 1
ATOM 1246 C CA . GLU A 1 151 ? 20.654 -19.351 1.114 1.00 47.84 151 GLU A CA 1
ATOM 1247 C C . GLU A 1 151 ? 20.278 -20.818 1.261 1.00 47.84 151 GLU A C 1
ATOM 1249 O O . GLU A 1 151 ? 20.943 -21.540 2.007 1.00 47.84 151 GLU A O 1
ATOM 1254 N N . MET A 1 152 ? 19.133 -21.227 0.705 1.00 40.25 152 MET A N 1
ATOM 1255 C CA . MET A 1 152 ? 18.754 -22.627 0.764 1.00 40.25 152 MET A CA 1
ATOM 1256 C C . MET A 1 152 ? 19.867 -23.351 0.035 1.00 40.25 152 MET A C 1
ATOM 1258 O O . MET A 1 152 ? 19.941 -23.273 -1.190 1.00 40.25 152 MET A O 1
ATOM 1262 N N . GLY A 1 153 ? 20.763 -23.954 0.820 1.00 37.06 153 GLY A N 1
ATOM 1263 C CA . GLY A 1 153 ? 21.860 -24.739 0.316 1.00 37.06 153 GLY A CA 1
ATOM 1264 C C . GLY A 1 153 ? 21.284 -25.665 -0.731 1.00 37.06 153 GLY A C 1
ATOM 1265 O O . GLY A 1 153 ? 20.267 -26.329 -0.499 1.00 37.06 153 GLY A O 1
ATOM 1266 N N . GLU A 1 154 ? 21.906 -25.659 -1.903 1.00 35.31 154 GLU A N 1
ATOM 1267 C CA . GLU A 1 154 ? 21.780 -26.783 -2.806 1.00 35.31 154 GLU A CA 1
ATOM 1268 C C . GLU A 1 154 ? 21.934 -28.044 -1.945 1.00 35.31 154 GLU A C 1
ATOM 1270 O O . GLU A 1 154 ? 22.888 -28.120 -1.158 1.00 35.31 154 GLU A O 1
ATOM 1275 N N . PRO A 1 155 ? 20.992 -29.004 -1.979 1.00 37.81 155 PRO A N 1
ATOM 1276 C CA . PRO A 1 155 ? 21.279 -30.292 -1.390 1.00 37.81 155 PRO A CA 1
ATOM 1277 C C . PRO A 1 155 ? 22.485 -30.816 -2.161 1.00 37.81 155 PRO A C 1
ATOM 1279 O O . PRO A 1 155 ? 22.372 -31.133 -3.344 1.00 37.81 155 PRO A O 1
ATOM 1282 N N . GLY A 1 156 ? 23.642 -30.804 -1.502 1.00 45.50 156 GLY A N 1
ATOM 1283 C CA . GLY A 1 156 ? 24.864 -31.357 -2.046 1.00 45.50 156 GLY A CA 1
ATOM 1284 C C . GLY A 1 156 ? 24.582 -32.773 -2.526 1.00 45.50 156 GLY A C 1
ATOM 1285 O O . GLY A 1 156 ? 24.098 -33.613 -1.763 1.00 45.50 156 GLY A O 1
ATOM 1286 N N . THR A 1 157 ? 24.859 -33.002 -3.800 1.00 34.84 157 THR A N 1
ATOM 1287 C CA . THR A 1 157 ? 25.083 -34.330 -4.367 1.00 34.84 157 THR A CA 1
ATOM 1288 C C . THR A 1 157 ? 26.487 -34.359 -4.914 1.00 34.84 157 THR A C 1
ATOM 1290 O O . THR A 1 157 ? 26.797 -33.431 -5.695 1.00 34.84 157 THR A O 1
#

Mean predicted aligned error: 10.14 Å

Secondary structure (DSSP, 8-state):
--------------TTHHHHHHHHHHHHHHHHHHHS-HHHHHHHHHHHHHHHHGGGSGGGHHHHHHHHHHHHTTSHHHHHHHHHHHHHH-TT--PPPTTS---HHHHHS-----EEEE-SS-TTT-EEEE-STTPPPB-TTT-PBPEEPP-------

Solvent-accessible surface area (backbone atoms only — not comparable to full-atom values): 9592 Å² total; per-residue (Å²): 128,86,80,75,81,72,81,74,73,96,76,72,87,57,93,57,48,68,58,53,51,52,50,54,60,60,62,40,51,62,55,35,59,75,73,40,57,72,68,58,22,50,52,50,53,51,53,37,51,61,31,50,64,47,36,77,44,76,94,38,23,67,62,15,51,48,53,34,41,52,57,40,58,72,37,67,70,55,32,51,52,51,46,54,48,41,44,73,74,33,91,90,49,73,69,79,70,92,85,62,86,72,48,67,50,42,76,76,34,102,47,80,58,62,52,53,24,16,22,79,90,45,57,85,80,39,58,43,61,46,78,46,99,84,66,85,50,60,29,94,86,74,73,39,67,42,37,67,54,72,76,79,69,73,82,85,126

Radius of gyration: 16.49 Å; Cα contacts (8 Å, |Δi|>4): 160; chains: 1; bounding box: 38×50×38 Å